Protein AF-A0A060CBL9-F1 (afdb_monomer)

Radius of gyration: 32.25 Å; Cα contacts (8 Å, |Δi|>4): 55; chains: 1; bounding box: 96×36×50 Å

Nearest PDB structures (foldseek):
  3grh-assembly1_A  TM=9.197E-01  e=1.417E-07  Escherichia coli K-12

Solvent-accessible surface area (backbone atoms only — not comparable to full-atom values): 6906 Å² total; per-residue (Å²): 137,86,83,83,81,82,65,80,70,70,67,69,70,77,76,75,81,81,86,77,78,72,81,76,61,53,84,89,69,50,78,75,90,78,54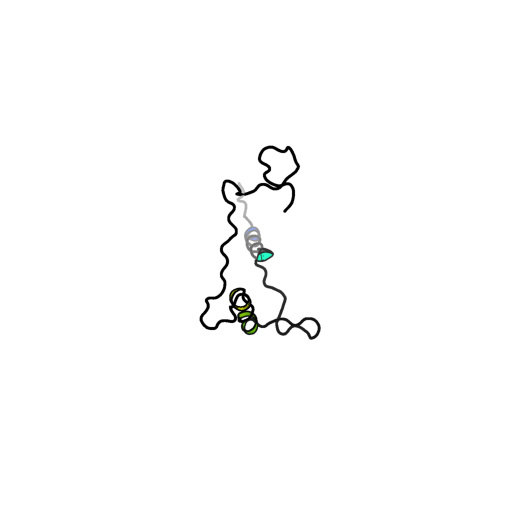,60,64,53,43,96,93,53,68,34,74,43,80,74,63,46,68,65,72,38,71,68,58,74,34,49,52,91,50,92,86,52,71,58,63,74,83,74,81,91,76,82,65,99,67,72,96,70,35,69,38,65,88,91,47,90,80,50,72,36,76,66,134

Foldseek 3Di:
DDDDDDDPPVVVVPPPPDPPPPVPQDPVRDDDPDDPCHDPVDGDDDPVRCVCVDQQNVQDDPPPPDHRDDDDPDDDDPDDPAAADDPPDPRHDHPDD

Structure (mmCIF, N/CA/C/O backbone):
data_AF-A0A060CBL9-F1
#
_entry.id   AF-A0A060CBL9-F1
#
loop_
_atom_site.group_PDB
_atom_site.id
_atom_site.type_symbol
_atom_site.label_atom_id
_atom_site.label_alt_id
_atom_site.label_comp_id
_atom_site.label_asym_id
_atom_site.label_entity_id
_atom_site.label_seq_id
_atom_site.pdbx_PDB_ins_code
_atom_site.Cartn_x
_atom_site.Cartn_y
_atom_site.Cartn_z
_atom_site.occupancy
_atom_site.B_iso_or_equiv
_atom_site.auth_seq_id
_atom_site.auth_comp_id
_atom_site.auth_asym_id
_atom_site.auth_atom_id
_atom_site.pdbx_PDB_model_num
ATOM 1 N N . MET A 1 1 ? 79.428 20.217 24.229 1.00 40.31 1 MET A N 1
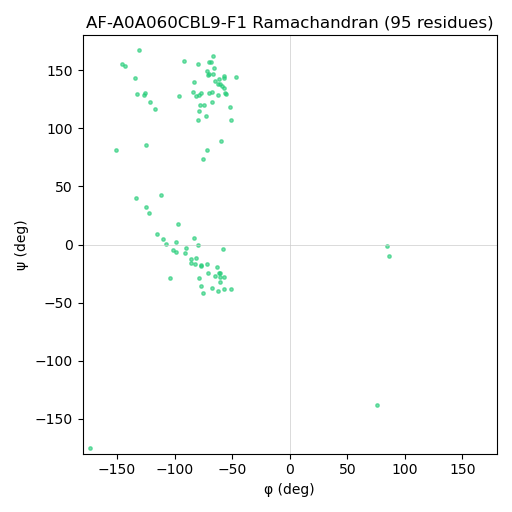ATOM 2 C CA . MET A 1 1 ? 77.978 20.067 23.970 1.00 40.31 1 MET A CA 1
ATOM 3 C C . MET A 1 1 ? 77.818 19.681 22.514 1.00 40.31 1 MET A C 1
ATOM 5 O O . MET A 1 1 ? 78.044 20.516 21.650 1.00 40.31 1 MET A O 1
ATOM 9 N N . ASN A 1 2 ? 77.546 18.402 22.252 1.00 40.34 2 ASN A N 1
ATOM 10 C CA . ASN A 1 2 ? 77.428 17.866 20.898 1.00 40.34 2 ASN A CA 1
ATOM 11 C C . ASN A 1 2 ? 76.029 18.168 20.351 1.00 40.34 2 ASN A C 1
ATOM 13 O O . ASN A 1 2 ? 75.029 17.869 21.000 1.00 40.34 2 ASN A O 1
ATOM 17 N N . THR A 1 3 ? 75.972 18.768 19.168 1.00 42.12 3 THR A N 1
ATOM 18 C CA . THR A 1 3 ? 74.749 19.064 18.422 1.00 42.12 3 THR A CA 1
ATOM 19 C C . THR A 1 3 ? 74.193 17.777 17.809 1.00 42.12 3 THR A C 1
ATOM 21 O O .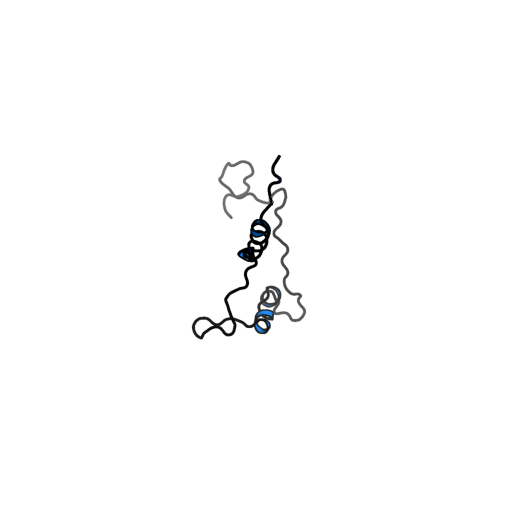 THR A 1 3 ? 74.864 17.092 17.040 1.00 42.12 3 THR A O 1
ATOM 24 N N . LEU A 1 4 ? 72.963 17.413 18.179 1.00 53.16 4 LEU A N 1
ATOM 25 C CA . LEU A 1 4 ? 72.283 16.231 17.653 1.00 53.16 4 LEU A CA 1
ATOM 26 C C . LEU A 1 4 ? 71.727 16.534 16.254 1.00 53.16 4 LEU A C 1
ATOM 28 O O . LEU A 1 4 ? 70.848 17.377 16.085 1.00 53.16 4 LEU A O 1
ATOM 32 N N . SER A 1 5 ? 72.267 15.838 15.255 1.00 52.78 5 SER A N 1
ATOM 33 C CA . SER A 1 5 ? 71.803 15.838 13.866 1.00 52.78 5 SER A CA 1
ATOM 34 C C . SER A 1 5 ? 70.496 15.051 13.763 1.00 52.78 5 SER A C 1
ATOM 36 O O . SER A 1 5 ? 70.481 13.832 13.945 1.00 52.78 5 SER A O 1
ATOM 38 N N . VAL A 1 6 ? 69.382 15.737 13.500 1.00 55.53 6 VAL A N 1
ATOM 39 C CA . VAL A 1 6 ? 68.086 15.082 13.284 1.00 55.53 6 VAL A CA 1
ATOM 40 C C . VAL A 1 6 ? 68.051 14.549 11.852 1.00 55.53 6 VAL A C 1
ATOM 42 O O . VAL A 1 6 ? 67.991 15.295 10.875 1.00 55.53 6 VAL A O 1
ATOM 45 N N . SER A 1 7 ? 68.152 13.225 11.754 1.00 49.47 7 SER A N 1
ATOM 46 C CA . SER A 1 7 ? 68.154 12.439 10.524 1.00 49.47 7 SER A CA 1
ATOM 47 C C . SER A 1 7 ? 66.911 12.703 9.663 1.00 49.47 7 SER A C 1
ATOM 49 O O . SER A 1 7 ? 65.774 12.578 10.120 1.00 49.47 7 SER A O 1
ATOM 51 N N . ARG A 1 8 ? 67.138 12.997 8.376 1.00 53.44 8 ARG A N 1
ATOM 52 C CA . ARG A 1 8 ? 66.129 13.209 7.318 1.00 53.44 8 ARG A CA 1
ATOM 53 C C . ARG A 1 8 ? 65.178 12.018 7.087 1.00 53.44 8 ARG A C 1
ATOM 55 O O . ARG A 1 8 ? 64.246 12.140 6.300 1.00 53.44 8 ARG A O 1
ATOM 62 N N . LEU A 1 9 ? 65.378 10.888 7.770 1.00 47.12 9 LEU A N 1
ATOM 63 C CA . LEU A 1 9 ? 64.520 9.705 7.671 1.00 47.12 9 LEU A CA 1
ATOM 64 C C . LEU A 1 9 ? 63.134 9.895 8.315 1.00 47.12 9 LEU A C 1
ATOM 66 O O . LEU A 1 9 ? 62.183 9.232 7.912 1.00 47.12 9 LEU A O 1
ATOM 70 N N . ALA A 1 10 ? 62.995 10.812 9.279 1.00 50.97 10 ALA A N 1
ATOM 71 C CA . ALA A 1 10 ? 61.723 11.039 9.972 1.00 50.97 10 ALA A CA 1
ATOM 72 C C . ALA A 1 10 ? 60.658 11.734 9.101 1.00 50.97 10 ALA A C 1
ATOM 74 O O . ALA A 1 10 ? 59.474 11.674 9.420 1.00 50.97 10 ALA A O 1
ATOM 75 N N . LEU A 1 11 ? 61.049 12.364 7.987 1.00 45.69 11 LEU A N 1
ATOM 76 C CA . LEU A 1 11 ? 60.109 13.084 7.120 1.00 45.69 11 LEU A CA 1
ATOM 77 C C . LEU A 1 11 ? 59.427 12.183 6.075 1.00 45.69 11 LEU A C 1
ATOM 79 O O . LEU A 1 11 ? 58.406 12.566 5.513 1.00 45.69 11 LEU A O 1
ATOM 83 N N . ALA A 1 12 ? 59.954 10.981 5.825 1.00 50.72 12 ALA A N 1
ATOM 84 C CA . ALA A 1 12 ? 59.418 10.076 4.805 1.00 50.72 12 ALA A CA 1
ATOM 85 C C . ALA A 1 12 ? 58.260 9.192 5.305 1.00 50.72 12 ALA A C 1
ATOM 87 O O . ALA A 1 12 ? 57.553 8.603 4.492 1.00 50.72 12 ALA A O 1
ATOM 88 N N . LEU A 1 13 ? 58.021 9.121 6.620 1.00 48.16 13 LEU A N 1
ATOM 89 C CA . LEU A 1 13 ? 56.919 8.330 7.183 1.00 48.16 13 LEU A CA 1
ATOM 90 C C . LEU A 1 13 ? 55.609 9.124 7.339 1.00 48.16 13 LEU A C 1
ATOM 92 O O . LEU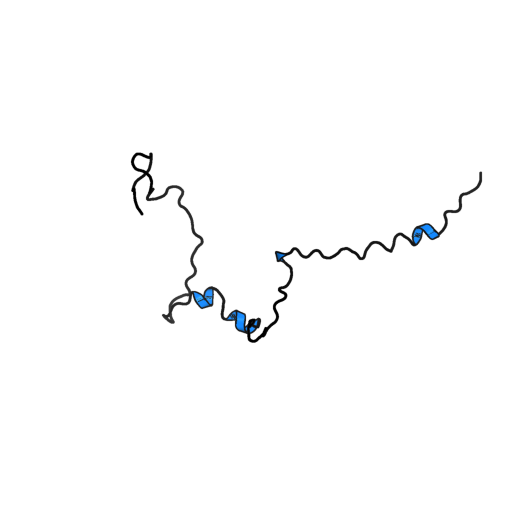 A 1 13 ? 54.572 8.542 7.640 1.00 48.16 13 LEU A O 1
ATOM 96 N N . ALA A 1 14 ? 55.631 10.440 7.113 1.00 50.00 14 ALA A N 1
ATOM 97 C CA . ALA A 1 14 ? 54.468 11.310 7.308 1.00 50.00 14 ALA A CA 1
ATOM 98 C C . ALA A 1 14 ? 53.569 11.464 6.062 1.00 50.00 14 ALA A C 1
ATOM 100 O O . ALA A 1 14 ? 52.520 12.095 6.149 1.00 50.00 14 ALA A O 1
ATOM 101 N N . PHE A 1 15 ? 53.939 10.873 4.918 1.00 51.38 15 PHE A N 1
ATOM 102 C CA . PHE A 1 15 ? 53.165 10.956 3.666 1.00 51.38 15 PHE A CA 1
ATOM 103 C C . PHE A 1 15 ? 52.488 9.638 3.244 1.00 51.38 15 PHE A C 1
ATOM 105 O O . PHE A 1 15 ? 51.879 9.577 2.181 1.00 51.38 15 PHE A O 1
ATOM 112 N N . GLY A 1 16 ? 52.562 8.583 4.062 1.00 48.69 16 GLY A N 1
ATOM 113 C CA . GLY A 1 16 ? 52.027 7.254 3.723 1.00 48.69 16 GLY A CA 1
ATOM 114 C C . GLY A 1 16 ? 50.654 6.909 4.310 1.00 48.69 16 GLY A C 1
ATOM 115 O O . GLY A 1 16 ? 50.196 5.789 4.120 1.00 48.69 16 GLY A O 1
ATOM 116 N N . ALA A 1 17 ? 50.004 7.820 5.042 1.00 52.44 17 ALA A N 1
ATOM 117 C CA . ALA A 1 17 ? 48.817 7.507 5.851 1.00 52.44 17 ALA A CA 1
ATOM 118 C C . ALA A 1 17 ? 47.559 8.325 5.493 1.00 52.44 17 ALA A C 1
ATOM 120 O O . ALA A 1 17 ? 46.704 8.536 6.348 1.00 52.44 17 ALA A O 1
ATOM 121 N N . THR A 1 18 ? 47.417 8.800 4.251 1.00 51.31 18 THR A N 1
ATOM 122 C CA . THR A 1 18 ? 46.245 9.605 3.830 1.00 51.31 18 THR A CA 1
ATOM 123 C C . THR A 1 18 ? 45.360 8.956 2.759 1.00 51.31 18 THR A C 1
ATOM 125 O O . THR A 1 18 ? 44.441 9.604 2.270 1.00 51.31 18 THR A O 1
ATOM 128 N N . LEU A 1 19 ? 45.561 7.677 2.412 1.00 52.22 19 LEU A N 1
ATOM 129 C CA . LEU A 1 19 ? 44.806 6.998 1.337 1.00 52.22 19 LEU A CA 1
ATOM 130 C C . LEU A 1 19 ? 44.098 5.706 1.774 1.00 52.22 19 LEU A C 1
ATOM 132 O O . LEU A 1 19 ? 43.908 4.778 0.994 1.00 52.22 19 LEU A O 1
ATOM 136 N N . SER A 1 20 ? 43.657 5.639 3.027 1.00 49.88 20 SER A N 1
ATOM 137 C CA . SER A 1 20 ? 42.686 4.622 3.457 1.00 49.88 20 SER A CA 1
ATOM 138 C C . SER A 1 20 ? 41.567 5.243 4.284 1.00 49.88 20 SER A C 1
ATOM 140 O O . SER A 1 20 ? 41.092 4.664 5.253 1.00 49.88 20 SER A O 1
ATOM 142 N N . ALA A 1 21 ? 41.101 6.426 3.874 1.00 53.00 21 ALA A N 1
ATOM 143 C CA . ALA A 1 21 ? 39.702 6.760 4.089 1.00 53.00 21 ALA A CA 1
ATOM 144 C C . ALA A 1 21 ? 38.898 5.898 3.109 1.00 53.00 21 ALA A C 1
ATOM 146 O O . ALA A 1 21 ? 38.557 6.325 2.008 1.00 53.00 21 ALA A O 1
ATOM 147 N N . CYS A 1 22 ? 38.675 4.639 3.491 1.00 59.06 22 CYS A N 1
ATOM 148 C CA . CYS A 1 22 ? 37.617 3.823 2.928 1.00 59.06 22 CYS A CA 1
ATOM 149 C C . CYS A 1 22 ? 36.348 4.664 3.033 1.00 59.06 22 CYS A C 1
ATOM 151 O O . CYS A 1 22 ? 35.863 4.917 4.135 1.00 59.06 22 CYS A O 1
ATOM 153 N N . SER A 1 23 ? 35.882 5.168 1.894 1.00 54.88 23 SER A N 1
ATOM 154 C CA . SER A 1 23 ? 34.623 5.879 1.758 1.00 54.88 23 SER A CA 1
ATOM 155 C C . SER A 1 23 ? 33.515 4.931 2.201 1.00 54.88 23 SER A C 1
ATOM 157 O O . SER A 1 23 ? 33.005 4.140 1.408 1.00 54.88 23 SER A O 1
ATOM 159 N N . SER A 1 24 ? 33.190 4.939 3.491 1.00 67.06 24 SER A N 1
ATOM 160 C CA . SER A 1 24 ? 32.070 4.191 4.036 1.00 67.06 24 SER A CA 1
ATOM 161 C C . SER A 1 24 ? 30.808 4.936 3.638 1.00 67.06 24 SER A C 1
ATOM 163 O O . SER A 1 24 ? 30.220 5.649 4.450 1.00 67.06 24 SER A O 1
ATOM 165 N N . THR A 1 25 ? 30.437 4.850 2.362 1.00 74.25 25 THR A N 1
ATOM 166 C CA . THR A 1 25 ? 29.094 5.217 1.936 1.00 74.25 25 THR A CA 1
ATOM 167 C C . THR A 1 25 ? 28.141 4.445 2.850 1.00 74.25 25 THR A C 1
ATOM 169 O O . THR A 1 25 ? 28.237 3.214 2.897 1.00 74.25 25 THR A O 1
ATOM 172 N N . PRO A 1 26 ? 27.304 5.136 3.645 1.00 78.88 26 PRO A N 1
ATOM 173 C CA . PRO A 1 26 ? 26.294 4.500 4.477 1.00 78.88 26 PRO A CA 1
ATOM 174 C C . PRO A 1 26 ? 25.524 3.448 3.671 1.00 78.88 26 PRO A C 1
ATOM 176 O O . PRO A 1 26 ? 25.319 3.620 2.469 1.00 78.88 26 PRO A O 1
ATOM 179 N N . ALA A 1 27 ? 25.144 2.334 4.299 1.00 73.19 27 ALA A N 1
ATOM 180 C CA . ALA A 1 27 ? 24.569 1.191 3.583 1.00 73.19 27 ALA A CA 1
ATOM 181 C C . ALA A 1 27 ? 23.311 1.558 2.763 1.00 73.19 27 ALA A C 1
ATOM 183 O O . ALA A 1 27 ? 23.044 0.954 1.730 1.00 73.19 27 ALA A O 1
ATOM 184 N N . ASP A 1 28 ? 22.573 2.579 3.197 1.00 79.75 28 ASP A N 1
ATOM 185 C CA . ASP A 1 28 ? 21.406 3.170 2.535 1.00 79.75 28 ASP A CA 1
ATOM 186 C C . ASP A 1 28 ? 21.748 4.085 1.346 1.00 79.75 28 ASP A C 1
ATOM 188 O O . ASP A 1 28 ? 20.893 4.361 0.508 1.00 79.75 28 ASP A O 1
ATOM 192 N N . GLN A 1 29 ? 22.995 4.534 1.244 1.00 83.44 29 GLN A N 1
ATOM 193 C CA . GLN A 1 29 ? 23.507 5.362 0.151 1.00 83.44 29 GLN A CA 1
ATOM 194 C C . GLN A 1 29 ? 24.315 4.552 -0.870 1.00 83.44 29 GLN A C 1
ATOM 196 O O . GLN A 1 29 ? 24.753 5.093 -1.889 1.00 83.44 29 GLN A O 1
ATOM 201 N N . GLN A 1 30 ? 24.541 3.262 -0.609 1.00 87.81 30 GLN A N 1
ATOM 202 C CA . GLN A 1 30 ? 25.289 2.405 -1.514 1.00 87.81 30 GLN A CA 1
ATOM 203 C C . GLN A 1 30 ? 24.459 2.136 -2.784 1.00 87.81 30 GLN A C 1
ATOM 205 O O . GLN A 1 30 ? 23.291 1.749 -2.684 1.00 87.81 30 GLN A O 1
ATOM 210 N N . PRO A 1 31 ? 25.032 2.310 -3.991 1.00 87.31 31 PRO A N 1
ATOM 211 C CA . PRO A 1 31 ? 24.316 2.020 -5.225 1.00 87.31 31 PRO A CA 1
ATOM 212 C C . PRO A 1 31 ? 23.824 0.573 -5.263 1.00 87.31 31 PRO A C 1
ATOM 214 O O . PRO A 1 31 ? 24.518 -0.347 -4.819 1.00 87.31 31 PRO A O 1
ATOM 217 N N . SER A 1 32 ? 22.639 0.360 -5.837 1.00 90.62 32 SER A N 1
ATOM 218 C CA . SER A 1 32 ? 22.146 -0.996 -6.061 1.00 90.62 32 SER A CA 1
ATOM 219 C C . SER A 1 32 ? 23.107 -1.759 -6.973 1.00 90.62 32 SER A C 1
ATOM 221 O O . SER A 1 32 ? 23.560 -1.239 -7.988 1.00 90.62 32 SER A O 1
ATOM 223 N N . THR A 1 33 ? 23.373 -3.021 -6.644 1.00 93.31 33 THR A N 1
ATOM 224 C CA . THR A 1 33 ? 24.146 -3.934 -7.501 1.00 93.31 33 THR A CA 1
ATOM 225 C C . THR A 1 33 ? 23.310 -4.524 -8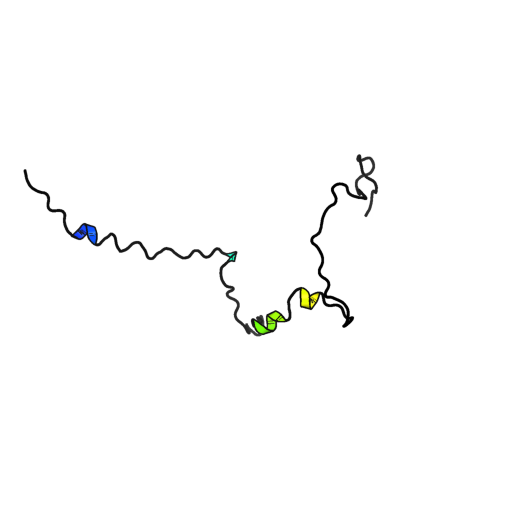.641 1.00 93.31 33 THR A C 1
ATOM 227 O O . THR A 1 33 ? 23.812 -5.316 -9.434 1.00 93.31 33 THR A O 1
ATOM 230 N N . GLN A 1 34 ? 22.022 -4.175 -8.727 1.00 95.69 34 GLN A N 1
ATOM 231 C CA . GLN A 1 34 ? 21.124 -4.637 -9.780 1.00 95.69 34 GLN A CA 1
ATOM 232 C C . GLN A 1 34 ? 21.355 -3.836 -11.064 1.00 95.69 34 GLN A C 1
ATOM 234 O O . GLN A 1 34 ? 21.326 -2.608 -11.052 1.00 95.69 34 GLN A O 1
ATOM 239 N N . THR A 1 35 ? 21.553 -4.535 -12.181 1.00 96.75 35 THR A N 1
ATOM 240 C CA . THR A 1 35 ? 21.797 -3.925 -13.495 1.00 96.75 35 THR A CA 1
ATOM 241 C C . THR A 1 35 ? 20.791 -4.458 -14.509 1.00 96.75 35 THR A C 1
ATOM 243 O O . THR A 1 35 ? 20.598 -5.669 -14.617 1.00 96.75 35 THR A O 1
ATOM 246 N N . ALA A 1 36 ? 20.140 -3.557 -15.245 1.00 96.81 36 ALA A N 1
ATOM 247 C CA . ALA A 1 36 ? 19.215 -3.904 -16.320 1.00 96.81 36 ALA A CA 1
ATOM 248 C C . ALA A 1 36 ? 19.958 -4.505 -17.534 1.00 96.81 36 ALA A C 1
ATOM 250 O O . ALA A 1 36 ? 21.093 -4.101 -17.796 1.00 96.81 36 ALA A O 1
ATOM 251 N N . PRO A 1 37 ? 19.358 -5.448 -18.289 1.00 97.06 37 PRO A N 1
ATOM 252 C CA . PRO A 1 37 ? 17.998 -5.987 -18.142 1.00 97.06 37 PRO A CA 1
ATOM 253 C C . PRO A 1 37 ? 17.874 -7.115 -17.096 1.00 97.06 37 PRO A C 1
ATOM 255 O O . PRO A 1 37 ? 16.817 -7.726 -16.955 1.00 97.06 37 PRO A O 1
ATOM 258 N N . GLY A 1 38 ? 18.941 -7.420 -16.354 1.00 96.44 38 GLY A N 1
ATOM 259 C CA . GLY A 1 38 ? 18.988 -8.557 -15.439 1.00 96.44 38 GLY A CA 1
ATOM 260 C C . GLY A 1 38 ? 19.164 -9.886 -16.175 1.00 96.44 38 GLY A C 1
ATOM 261 O O . GLY A 1 38 ? 19.965 -10.001 -17.100 1.00 96.44 38 GLY A O 1
ATOM 262 N N . THR A 1 39 ? 18.435 -10.912 -15.739 1.00 97.38 39 THR A N 1
ATOM 263 C CA . THR A 1 39 ? 18.482 -12.275 -16.302 1.00 97.38 39 THR A CA 1
ATOM 264 C C . THR A 1 39 ? 17.075 -12.793 -16.589 1.00 97.38 39 THR A C 1
ATOM 266 O O . THR A 1 39 ? 16.103 -12.238 -16.084 1.00 97.38 39 THR A O 1
ATOM 269 N N . ALA A 1 40 ? 16.949 -13.901 -17.325 1.00 96.69 40 ALA A N 1
ATOM 270 C CA . ALA A 1 40 ? 15.644 -14.511 -17.606 1.00 96.69 40 ALA A CA 1
ATOM 271 C C . ALA A 1 40 ? 14.859 -14.884 -16.330 1.00 96.69 40 ALA A C 1
ATOM 273 O O . ALA A 1 40 ? 13.651 -14.679 -16.270 1.00 96.69 40 ALA A O 1
ATOM 274 N N . SER A 1 41 ? 15.540 -15.379 -15.292 1.00 97.62 41 SER A N 1
ATOM 275 C CA . SER A 1 41 ? 14.901 -15.743 -14.017 1.00 97.62 41 SER A CA 1
ATOM 276 C C . SER A 1 41 ? 14.679 -14.550 -13.084 1.00 97.62 41 SER A C 1
ATOM 278 O O . SER A 1 41 ? 13.937 -14.660 -12.110 1.00 97.62 41 SER A O 1
ATOM 280 N N . ARG A 1 42 ? 15.355 -13.422 -13.335 1.00 97.19 42 ARG A N 1
ATOM 281 C CA . ARG A 1 42 ? 15.273 -12.206 -12.518 1.00 97.19 42 ARG A CA 1
ATOM 282 C C . ARG A 1 42 ? 15.522 -10.967 -13.386 1.00 97.19 42 ARG A C 1
ATOM 284 O O . ARG A 1 42 ? 16.657 -10.476 -13.423 1.00 97.19 42 ARG A O 1
ATOM 291 N N . PRO A 1 43 ? 14.498 -10.497 -14.113 1.00 97.38 43 PRO A N 1
ATOM 292 C CA . PRO A 1 43 ? 14.601 -9.296 -14.927 1.00 97.38 43 PRO A CA 1
ATOM 293 C C . PRO A 1 43 ? 14.681 -8.048 -14.041 1.00 97.38 43 PRO A C 1
ATOM 295 O O . PRO A 1 43 ? 14.081 -7.999 -12.966 1.00 97.38 43 PRO A O 1
ATOM 298 N N . ILE A 1 44 ? 15.429 -7.046 -14.497 1.00 98.12 44 ILE A N 1
ATOM 299 C CA . ILE A 1 44 ? 15.628 -5.761 -13.816 1.00 98.12 44 ILE A CA 1
ATOM 300 C C . ILE A 1 44 ? 15.276 -4.640 -14.791 1.00 98.12 44 ILE A C 1
ATOM 302 O O . ILE A 1 44 ? 15.806 -4.602 -15.899 1.00 98.12 44 ILE A O 1
ATOM 306 N N . LEU A 1 45 ? 14.412 -3.722 -14.354 1.00 98.12 45 LEU A N 1
ATOM 307 C CA . LEU A 1 45 ? 13.995 -2.567 -15.147 1.00 98.12 45 LEU A CA 1
ATOM 308 C C . LEU A 1 45 ? 15.168 -1.623 -15.413 1.00 98.12 45 LEU A C 1
ATOM 310 O O . LEU A 1 45 ? 15.970 -1.329 -14.522 1.00 98.12 45 LEU A O 1
ATOM 314 N N . THR A 1 46 ? 15.220 -1.087 -16.624 1.00 98.12 46 THR A N 1
ATOM 315 C CA . THR A 1 46 ? 16.021 0.098 -16.935 1.00 98.12 46 THR A CA 1
ATOM 316 C C . THR A 1 46 ? 15.467 1.328 -16.211 1.00 98.12 46 THR A C 1
ATOM 318 O O . THR A 1 46 ? 14.310 1.368 -15.781 1.00 98.12 46 THR A O 1
ATOM 321 N N . ALA A 1 47 ? 16.288 2.376 -16.099 1.00 96.12 47 ALA A N 1
ATOM 322 C CA . ALA A 1 47 ? 15.859 3.638 -15.498 1.00 96.12 47 ALA A CA 1
ATOM 323 C C . ALA A 1 47 ? 14.686 4.287 -16.258 1.00 96.12 47 ALA A C 1
ATOM 325 O O . ALA A 1 47 ? 13.842 4.932 -15.639 1.00 96.12 47 ALA A O 1
ATOM 326 N N . ASP A 1 48 ? 14.617 4.108 -17.580 1.00 97.69 48 ASP A N 1
ATOM 327 C CA . ASP A 1 48 ? 13.532 4.649 -18.398 1.00 97.69 48 ASP A CA 1
ATOM 328 C C . ASP A 1 48 ? 12.236 3.852 -18.241 1.00 97.69 48 ASP A C 1
ATOM 330 O O . ASP A 1 48 ? 11.176 4.454 -18.076 1.00 97.69 48 ASP A O 1
ATOM 334 N N . GLU A 1 49 ? 12.305 2.520 -18.194 1.00 98.00 49 GLU A N 1
ATOM 335 C CA . GLU A 1 49 ? 11.130 1.681 -17.919 1.00 98.00 49 GLU A CA 1
ATOM 336 C C . GLU A 1 49 ? 10.558 1.960 -16.523 1.00 98.00 49 GLU A C 1
ATOM 338 O O . GLU A 1 49 ? 9.340 2.055 -16.357 1.00 98.00 49 GLU A O 1
ATOM 343 N N . ALA A 1 50 ? 11.425 2.159 -15.524 1.00 97.50 50 ALA A N 1
ATOM 344 C CA . ALA A 1 50 ? 11.029 2.418 -14.141 1.00 97.50 50 ALA A CA 1
ATOM 345 C C . ALA A 1 50 ? 10.192 3.701 -13.963 1.00 97.50 50 ALA A C 1
ATOM 347 O O . ALA A 1 50 ? 9.386 3.771 -13.034 1.00 97.50 50 ALA A O 1
ATOM 348 N N . LYS A 1 51 ? 10.308 4.692 -14.862 1.00 97.25 51 LYS A N 1
ATOM 349 C CA . LYS A 1 51 ? 9.504 5.934 -14.818 1.00 97.25 51 LYS A CA 1
ATOM 350 C C . LYS A 1 51 ? 8.001 5.673 -14.921 1.00 97.25 51 LYS A C 1
ATOM 352 O O . LYS A 1 51 ? 7.210 6.474 -14.428 1.00 97.25 51 LYS A O 1
ATOM 357 N N . ASN A 1 52 ? 7.604 4.547 -15.511 1.00 97.12 52 ASN A N 1
ATOM 358 C CA . ASN A 1 52 ? 6.200 4.162 -15.632 1.00 97.12 52 ASN A CA 1
ATOM 359 C C . ASN A 1 52 ? 5.640 3.511 -14.358 1.00 97.12 52 ASN A C 1
ATOM 361 O O . ASN A 1 52 ? 4.426 3.386 -14.239 1.00 97.12 52 ASN A O 1
ATOM 365 N N . PHE A 1 53 ? 6.481 3.138 -13.390 1.00 96.88 53 PHE A N 1
ATOM 366 C CA . PHE A 1 53 ? 6.094 2.379 -12.195 1.00 96.88 53 PHE A CA 1
ATOM 367 C C . PHE A 1 53 ? 6.197 3.211 -10.907 1.00 96.88 53 PHE A C 1
ATOM 369 O O . PHE A 1 53 ? 6.668 2.740 -9.873 1.00 96.88 53 PHE A O 1
ATOM 376 N N . LEU A 1 54 ? 5.749 4.465 -10.965 1.00 95.94 54 LEU A N 1
ATOM 377 C CA . LEU A 1 54 ? 5.693 5.376 -9.818 1.00 95.94 54 LEU A CA 1
ATOM 378 C C . LEU A 1 54 ? 4.328 5.290 -9.116 1.00 95.94 54 LEU A C 1
ATOM 380 O O . LEU A 1 54 ? 3.343 4.950 -9.770 1.00 95.94 54 LEU A O 1
ATOM 384 N N . PRO A 1 55 ? 4.199 5.679 -7.830 1.00 95.00 55 PRO A N 1
ATOM 385 C CA . PRO A 1 55 ? 2.898 5.720 -7.153 1.00 95.00 55 PRO A CA 1
ATOM 386 C C . PRO A 1 55 ? 1.832 6.493 -7.941 1.00 95.00 55 PRO A C 1
ATOM 388 O O . PRO A 1 55 ? 0.691 6.059 -8.030 1.00 95.00 55 PRO A O 1
ATOM 391 N N . ALA A 1 56 ? 2.223 7.592 -8.595 1.00 93.69 56 ALA A N 1
ATOM 392 C CA . ALA A 1 56 ? 1.328 8.374 -9.444 1.00 93.69 56 ALA A CA 1
ATOM 393 C C . ALA A 1 56 ? 0.833 7.615 -10.687 1.00 93.69 56 ALA A C 1
ATOM 395 O O . ALA A 1 56 ? -0.246 7.922 -11.179 1.00 93.69 56 ALA A O 1
ATOM 396 N N . SER A 1 57 ? 1.592 6.637 -11.186 1.00 94.88 57 SER A N 1
ATOM 397 C CA . SER A 1 57 ? 1.174 5.748 -12.274 1.00 94.88 57 SER A CA 1
ATOM 398 C C . SER A 1 57 ? 0.207 4.668 -11.790 1.00 94.88 57 SER A C 1
ATOM 400 O O . SER A 1 57 ? -0.724 4.319 -12.505 1.00 94.88 57 SER A O 1
ATOM 402 N N . TYR A 1 58 ? 0.392 4.167 -10.566 1.00 95.81 58 TYR A N 1
ATOM 403 C CA . TYR A 1 58 ? -0.486 3.153 -9.970 1.00 95.81 58 TYR A CA 1
ATOM 404 C C . TYR A 1 58 ? -1.801 3.725 -9.425 1.00 95.81 58 TYR A C 1
ATOM 406 O O . TYR A 1 58 ? -2.804 3.022 -9.392 1.00 95.81 58 TYR A O 1
ATOM 414 N N . PHE A 1 59 ? -1.812 4.986 -8.991 1.00 96.38 59 PHE A N 1
ATOM 415 C CA . PHE A 1 59 ? -2.980 5.645 -8.390 1.00 96.38 59 PHE A CA 1
ATOM 416 C C . PHE A 1 59 ? -3.788 6.490 -9.385 1.00 96.38 59 PHE A C 1
ATOM 418 O O . PHE A 1 59 ? -4.559 7.366 -8.980 1.00 96.38 59 PHE A O 1
ATOM 425 N N . GLN A 1 60 ? -3.599 6.266 -10.687 1.00 94.94 60 GLN A N 1
ATOM 426 C CA . GLN A 1 60 ? -4.399 6.935 -11.709 1.00 94.94 60 GLN A CA 1
ATOM 427 C C . GLN A 1 60 ? -5.858 6.479 -11.651 1.00 94.94 60 GLN A C 1
ATOM 429 O O . GLN A 1 60 ? -6.162 5.330 -11.333 1.00 94.94 60 GLN A O 1
ATOM 434 N N . SER A 1 61 ? -6.761 7.399 -11.980 1.00 93.44 61 SER A N 1
ATOM 435 C CA . SER A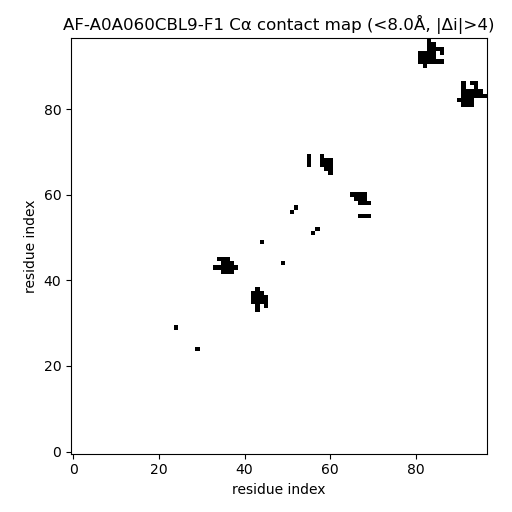 1 61 ? -8.168 7.081 -12.200 1.00 93.44 61 SER A CA 1
ATOM 436 C C . SER A 1 61 ? -8.368 6.493 -13.598 1.00 93.44 61 SER A C 1
ATOM 438 O O . SER A 1 61 ? -7.604 6.781 -14.516 1.00 93.44 61 SER A O 1
ATOM 440 N N . LEU A 1 62 ? -9.430 5.704 -13.771 1.00 93.62 62 LEU A N 1
ATOM 441 C CA . LEU A 1 62 ? -9.887 5.272 -15.097 1.00 93.62 62 LEU A CA 1
ATOM 442 C C . LEU A 1 62 ? -10.643 6.382 -15.846 1.00 93.62 62 LEU A C 1
ATOM 444 O O . LEU A 1 62 ? -10.801 6.299 -17.061 1.00 93.62 62 L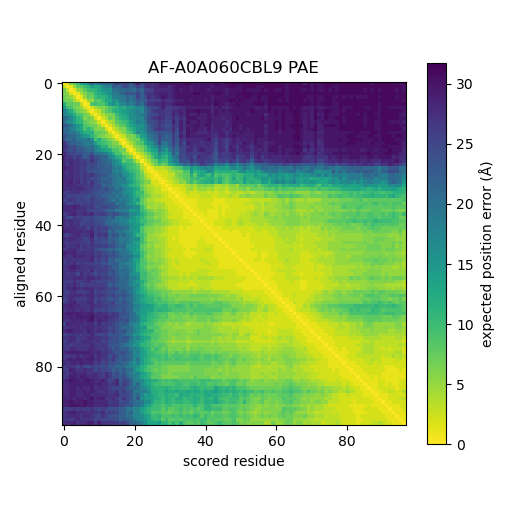EU A O 1
ATOM 448 N N . ASP A 1 63 ? -11.119 7.409 -15.135 1.00 94.38 63 ASP A N 1
ATOM 449 C CA . ASP A 1 63 ? -11.699 8.602 -15.753 1.00 94.38 63 ASP A CA 1
ATOM 450 C C . ASP A 1 63 ? -10.572 9.510 -16.278 1.00 94.38 63 ASP A C 1
ATOM 452 O O . ASP A 1 63 ? -9.756 9.974 -15.475 1.00 94.38 63 ASP A O 1
ATOM 456 N N . PRO A 1 64 ? -10.529 9.807 -17.592 1.00 88.69 64 PRO A N 1
ATOM 457 C CA . PRO A 1 64 ? -9.476 10.624 -18.195 1.00 88.69 64 PRO A CA 1
ATOM 458 C C . PRO A 1 64 ? -9.432 12.069 -17.680 1.00 88.69 64 PRO A C 1
ATOM 460 O O . PRO A 1 64 ? -8.411 12.735 -17.842 1.00 88.69 64 PRO A O 1
ATOM 463 N N . ASN A 1 65 ? -10.514 12.568 -17.077 1.00 92.75 65 ASN A N 1
ATOM 464 C CA . ASN A 1 65 ? -10.580 13.926 -16.532 1.00 92.75 65 ASN A CA 1
ATOM 465 C C . ASN A 1 65 ? -10.336 13.976 -15.019 1.00 92.75 65 ASN A C 1
ATOM 467 O O . ASN A 1 65 ? -10.262 15.064 -14.443 1.00 92.75 65 ASN A O 1
ATOM 471 N N . ALA A 1 66 ? -10.226 12.824 -14.358 1.00 94.25 66 ALA A N 1
ATOM 472 C CA . ALA A 1 66 ? -10.012 12.768 -12.924 1.00 94.25 66 ALA A CA 1
ATOM 473 C C . ALA A 1 66 ? -8.528 12.931 -12.582 1.00 94.25 66 ALA A C 1
ATOM 475 O O . ALA A 1 66 ? -7.634 12.379 -13.224 1.00 94.25 66 ALA A O 1
ATOM 476 N N . ALA A 1 67 ? -8.263 13.677 -11.512 1.00 92.56 67 ALA A N 1
ATOM 477 C CA . ALA A 1 67 ? -6.920 13.784 -10.971 1.00 92.56 67 ALA A CA 1
ATOM 478 C C . ALA A 1 67 ? -6.441 12.437 -10.401 1.00 92.56 67 ALA A C 1
ATOM 480 O O . ALA A 1 67 ? -7.226 11.634 -9.895 1.00 92.56 67 ALA A O 1
ATOM 481 N N . VAL A 1 68 ? -5.124 12.231 -10.427 1.00 94.31 68 VAL A N 1
ATOM 482 C CA . VAL A 1 68 ? -4.463 11.103 -9.756 1.00 94.31 68 VAL A CA 1
ATOM 483 C C . VAL A 1 68 ? -4.759 11.150 -8.257 1.00 94.31 68 VAL A C 1
ATOM 485 O O . VAL A 1 68 ? -4.662 12.216 -7.637 1.00 94.31 68 VAL A O 1
ATOM 488 N N . TRP A 1 69 ? -5.070 10.003 -7.651 1.00 96.06 69 TRP A N 1
ATOM 489 C CA . TRP A 1 69 ? -5.276 9.934 -6.209 1.00 96.06 69 TRP A CA 1
ATOM 490 C C . TRP A 1 69 ? -3.962 10.196 -5.464 1.00 96.06 69 TRP A C 1
ATOM 492 O O . TRP A 1 69 ? -2.949 9.523 -5.662 1.00 96.06 69 TRP A O 1
ATOM 502 N N . ARG A 1 70 ? -3.976 11.212 -4.598 1.00 95.50 70 ARG A N 1
ATOM 503 C CA . ARG A 1 70 ? -2.837 11.619 -3.767 1.00 95.50 70 ARG A CA 1
ATOM 504 C C . ARG A 1 70 ? -3.277 11.623 -2.304 1.00 95.50 70 ARG A C 1
ATOM 506 O O . ARG A 1 70 ? -3.721 12.666 -1.823 1.00 95.50 70 ARG A O 1
ATOM 513 N N . PRO A 1 71 ? -3.219 10.473 -1.609 1.00 95.19 71 PRO A N 1
ATOM 514 C CA . PRO A 1 71 ? -3.645 10.406 -0.220 1.00 95.19 71 PRO A CA 1
ATOM 515 C C . PRO A 1 71 ? -2.781 11.319 0.651 1.00 95.19 71 PRO A C 1
ATOM 517 O O . PRO A 1 71 ? -1.557 11.370 0.506 1.00 95.19 71 PRO A O 1
ATOM 520 N N . SER A 1 72 ? -3.420 12.035 1.572 1.00 96.31 72 SER A N 1
ATOM 521 C CA . SER A 1 72 ? -2.716 12.706 2.659 1.00 96.31 72 SER A CA 1
ATOM 522 C C . SER A 1 72 ? -2.170 11.676 3.647 1.00 96.31 72 SER A C 1
ATOM 524 O O . SER A 1 72 ? -2.695 10.566 3.760 1.00 96.31 72 SER A O 1
ATOM 526 N N . ALA A 1 73 ? -1.140 12.056 4.404 1.00 97.06 73 ALA A N 1
ATOM 527 C CA . ALA A 1 73 ? -0.687 11.246 5.526 1.00 97.06 73 ALA A CA 1
ATOM 528 C C . ALA A 1 73 ? -1.837 11.017 6.522 1.00 97.06 73 ALA A C 1
ATOM 530 O O . ALA A 1 73 ? -2.673 11.901 6.733 1.00 97.06 73 ALA A O 1
ATOM 531 N N . ILE A 1 74 ? -1.863 9.834 7.136 1.00 97.44 74 ILE A N 1
ATOM 532 C CA . ILE A 1 74 ? -2.819 9.525 8.200 1.00 97.44 74 ILE A CA 1
ATOM 533 C C . ILE A 1 74 ? -2.560 10.487 9.361 1.00 97.44 74 ILE A C 1
ATOM 535 O O . ILE A 1 74 ? -1.430 10.615 9.833 1.00 97.44 74 ILE A O 1
ATOM 539 N N . SER A 1 75 ? -3.617 11.150 9.821 1.00 97.19 75 SER A N 1
ATOM 540 C CA . SER A 1 75 ? -3.581 12.036 10.977 1.00 97.19 75 SER A CA 1
ATOM 541 C C . SER A 1 75 ? -4.579 11.535 12.006 1.00 97.19 75 SER A C 1
ATOM 543 O O . SER A 1 75 ? -5.759 11.361 11.701 1.00 97.19 75 SER A O 1
ATOM 545 N N . LEU A 1 76 ? -4.087 11.259 13.211 1.00 97.00 76 LEU A N 1
ATOM 546 C CA . LEU A 1 76 ? -4.940 10.870 14.323 1.00 97.00 76 LEU A CA 1
ATOM 547 C C . LEU A 1 76 ? -5.494 12.134 14.993 1.00 97.00 76 LEU A C 1
ATOM 549 O O . LEU A 1 76 ? -4.714 13.042 15.302 1.00 97.00 76 LEU A O 1
ATOM 553 N N . PRO A 1 77 ? -6.811 12.213 15.244 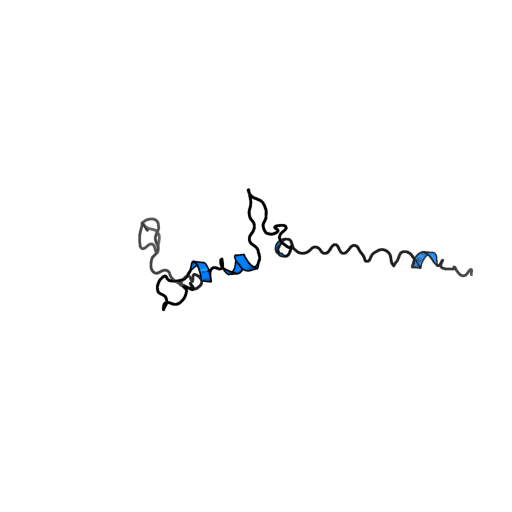1.00 97.06 77 PRO A N 1
ATOM 554 C CA . PRO A 1 77 ? -7.376 13.317 16.001 1.00 97.06 77 PRO A CA 1
ATOM 555 C C . PRO A 1 77 ? -6.930 13.242 17.467 1.00 97.06 77 PRO A C 1
ATOM 557 O O . PRO A 1 77 ? -6.623 12.170 17.989 1.00 97.06 77 PRO A O 1
ATOM 560 N N . ALA A 1 78 ? -6.954 14.381 18.166 1.00 96.94 78 ALA A N 1
ATOM 561 C CA . ALA A 1 78 ? -6.626 14.433 19.595 1.00 96.94 78 ALA A CA 1
ATOM 562 C C . ALA A 1 78 ? -7.567 13.568 20.457 1.00 96.94 78 ALA A C 1
ATOM 564 O O . ALA A 1 78 ? -7.175 13.078 21.514 1.00 96.94 78 ALA A O 1
ATOM 565 N N . LYS A 1 79 ? -8.808 13.377 19.999 1.00 95.81 79 LYS A N 1
ATOM 566 C CA . LYS A 1 79 ? -9.789 12.471 20.590 1.00 95.81 79 LYS A CA 1
ATOM 567 C C . LYS A 1 79 ? -10.421 11.637 19.469 1.00 95.81 79 LYS A C 1
ATOM 569 O O . LYS A 1 79 ? -10.874 12.237 18.497 1.00 95.81 79 LYS A O 1
ATOM 574 N N . PRO A 1 80 ? -10.470 10.300 19.589 1.00 95.75 80 PRO A N 1
ATOM 575 C CA . PRO A 1 80 ? -11.149 9.459 18.613 1.00 95.75 80 PRO A CA 1
ATOM 576 C C . PRO A 1 80 ? -12.670 9.618 18.716 1.00 95.75 80 PRO A C 1
ATOM 578 O O . PRO A 1 80 ? -13.204 9.836 19.807 1.00 95.75 80 PRO A O 1
ATOM 581 N N . ASP A 1 81 ? -13.367 9.456 17.593 1.00 96.88 81 ASP A N 1
ATOM 582 C CA . ASP A 1 81 ? -14.835 9.461 17.557 1.00 96.88 81 ASP A CA 1
ATOM 583 C C . ASP A 1 81 ? -15.420 8.237 18.274 1.00 96.88 81 ASP A C 1
ATOM 585 O O . ASP A 1 81 ? -16.410 8.341 18.998 1.00 96.88 81 ASP A O 1
ATOM 589 N N . PHE A 1 82 ? -14.755 7.087 18.127 1.00 96.56 82 PHE A N 1
ATOM 590 C CA . PHE A 1 82 ? -15.135 5.828 18.754 1.00 96.56 82 PHE A CA 1
ATOM 591 C C . PHE A 1 82 ? -13.924 5.133 19.367 1.00 96.56 82 PHE A C 1
ATOM 593 O O . PHE A 1 82 ? -12.826 5.126 18.813 1.00 96.56 82 PHE A O 1
ATOM 600 N N . ILE A 1 83 ? -14.152 4.502 20.512 1.00 97.19 83 ILE A N 1
ATOM 601 C CA . ILE A 1 83 ? -13.198 3.621 21.179 1.00 97.19 83 ILE A CA 1
ATOM 602 C C . ILE A 1 83 ? -13.827 2.232 21.210 1.00 97.19 83 ILE A C 1
ATOM 604 O O . ILE A 1 83 ? -14.883 2.040 21.821 1.00 97.19 83 ILE A O 1
ATOM 608 N N . VAL A 1 84 ? -13.197 1.275 20.537 1.00 97.62 84 VAL A N 1
ATOM 609 C CA . VAL A 1 84 ? -13.590 -0.136 20.582 1.00 97.62 84 VAL A CA 1
ATOM 610 C C . VAL A 1 84 ? -12.718 -0.843 21.619 1.00 97.62 84 VAL A C 1
ATOM 612 O O . VAL A 1 84 ? -11.495 -0.721 21.570 1.00 97.62 84 VAL A O 1
ATOM 615 N N . GLY A 1 85 ? -13.314 -1.564 22.569 1.00 97.12 85 GLY A N 1
ATOM 616 C CA . GLY A 1 85 ? -12.565 -2.243 23.629 1.00 97.12 85 GLY A CA 1
ATOM 617 C C . GLY A 1 85 ? -13.418 -3.144 24.530 1.00 97.12 85 GLY A C 1
ATOM 618 O O . GLY A 1 85 ? -14.606 -3.335 24.274 1.00 97.12 85 GLY A O 1
ATOM 619 N N . PRO A 1 86 ? -12.830 -3.728 25.589 1.00 97.50 86 PRO A N 1
ATOM 620 C CA . PRO A 1 86 ? -13.546 -4.612 26.508 1.00 97.50 86 PRO A CA 1
ATOM 621 C C . PRO A 1 86 ? -14.704 -3.911 27.231 1.00 97.50 86 PRO A C 1
ATOM 623 O O . PRO A 1 86 ? -14.578 -2.758 27.657 1.00 97.50 86 PRO A O 1
ATOM 626 N N . ALA A 1 87 ? -15.809 -4.635 27.440 1.00 95.38 87 ALA A N 1
ATOM 627 C CA . ALA A 1 87 ? -16.963 -4.131 28.182 1.00 95.38 87 ALA A CA 1
ATOM 628 C C . ALA A 1 87 ? -16.566 -3.694 29.605 1.00 95.38 87 ALA A C 1
ATOM 630 O O . ALA A 1 87 ? -15.841 -4.399 30.304 1.00 95.38 87 ALA A O 1
ATOM 631 N N . GLY A 1 88 ? -17.048 -2.524 30.029 1.00 93.12 88 GLY A N 1
ATOM 632 C CA . GLY A 1 88 ? -16.754 -1.955 31.349 1.00 93.12 88 GLY A CA 1
ATOM 633 C C . GLY A 1 88 ? -15.448 -1.155 31.446 1.00 93.12 88 GLY A C 1
ATOM 634 O O . GLY A 1 88 ? -15.174 -0.591 32.502 1.00 93.12 88 GLY A O 1
ATOM 635 N N . THR A 1 89 ? -14.659 -1.045 30.369 1.00 96.69 89 THR A N 1
ATOM 636 C CA . THR A 1 89 ? -13.461 -0.185 30.354 1.00 96.69 89 THR A CA 1
ATOM 637 C C . THR A 1 89 ? -13.858 1.292 30.184 1.00 96.69 89 THR A C 1
ATOM 639 O O . THR A 1 89 ? -14.619 1.607 29.264 1.00 96.69 89 THR A O 1
ATOM 642 N N . PRO A 1 90 ? -13.349 2.227 31.016 1.00 95.00 90 PRO A N 1
ATOM 643 C CA . PRO A 1 90 ? -13.667 3.647 30.886 1.00 95.00 90 PRO A CA 1
ATOM 644 C C . PRO A 1 90 ? -13.345 4.202 29.495 1.00 95.00 90 PRO A C 1
ATOM 646 O O . PRO A 1 90 ? -12.247 4.016 28.977 1.00 95.00 90 PRO A O 1
ATOM 649 N N . GLY A 1 91 ? -14.309 4.905 28.900 1.00 93.75 91 GLY A N 1
ATOM 650 C CA . GLY A 1 91 ? -14.172 5.518 27.577 1.00 93.75 91 GLY A CA 1
ATOM 651 C C . GLY A 1 91 ? -14.498 4.599 26.397 1.00 93.75 91 GLY A C 1
ATOM 652 O O . GLY A 1 91 ? -14.633 5.108 25.289 1.00 93.75 91 GLY A O 1
ATOM 653 N N . VAL A 1 92 ? -14.683 3.289 26.599 1.00 96.75 92 VAL A N 1
ATOM 654 C CA . VAL A 1 92 ? -15.106 2.378 25.523 1.00 96.75 92 VAL A CA 1
ATOM 655 C C . VAL A 1 92 ? -16.535 2.690 25.078 1.00 96.75 92 VAL A C 1
ATOM 657 O O . VAL A 1 92 ? -17.450 2.801 25.889 1.00 96.75 92 VAL A O 1
ATOM 660 N N . THR A 1 93 ? -16.708 2.801 23.763 1.00 96.69 93 THR A N 1
ATOM 661 C CA . THR A 1 93 ? -17.990 3.068 23.089 1.00 96.69 93 THR A CA 1
ATOM 662 C C . THR A 1 93 ? -18.591 1.828 22.426 1.00 96.69 93 THR A C 1
ATOM 664 O O . THR A 1 93 ? -19.806 1.736 22.323 1.00 96.69 93 THR A O 1
ATOM 667 N N . ASN A 1 94 ? -17.761 0.873 21.993 1.00 97.50 94 ASN A N 1
ATOM 668 C CA . ASN A 1 94 ? -18.177 -0.330 21.268 1.00 97.50 94 ASN A CA 1
ATOM 669 C C . ASN A 1 94 ? -17.326 -1.532 21.702 1.00 97.50 94 ASN A C 1
ATOM 671 O O . ASN A 1 94 ? -16.174 -1.364 22.096 1.00 97.50 94 ASN A O 1
ATOM 675 N N . THR A 1 95 ? -17.855 -2.750 21.600 1.00 97.44 95 THR A N 1
ATOM 676 C CA . THR A 1 95 ? -17.131 -3.986 21.974 1.00 97.44 95 THR A CA 1
ATOM 677 C C . THR A 1 95 ? -16.692 -4.833 20.777 1.00 97.44 95 THR A C 1
ATOM 679 O O . THR A 1 95 ? -16.087 -5.886 20.959 1.00 97.44 95 THR A O 1
ATOM 682 N N . SER A 1 96 ? -16.980 -4.379 19.558 1.00 95.31 96 SER A N 1
ATOM 683 C CA . SER A 1 96 ? -16.565 -4.978 18.285 1.00 95.31 96 SER A CA 1
ATOM 684 C C . SER A 1 96 ? -16.311 -3.879 17.246 1.00 95.31 96 SER A C 1
ATOM 686 O O . SER A 1 96 ? -16.850 -2.781 17.393 1.00 95.31 96 SER A O 1
ATOM 688 N N . ILE A 1 97 ? -15.476 -4.173 16.239 1.00 95.12 97 ILE A N 1
ATOM 689 C CA . ILE A 1 97 ? -15.219 -3.308 15.069 1.00 95.12 97 ILE A CA 1
ATOM 690 C C . ILE A 1 97 ? -16.316 -3.526 14.028 1.00 95.12 97 ILE A C 1
ATOM 692 O O . ILE A 1 97 ? -16.708 -4.704 13.858 1.00 95.12 97 ILE A O 1
#

Mean predicted aligned error: 13.55 Å

InterPro domains:
  IPR012334 Pectin lyase fold [G3DSA:2.160.20.10] (25-97)

pLDDT: mean 83.67, std 19.54, range [40.31, 98.12]

Sequence (97 aa):
MNTLSVSRLALALAFGATLSACSSTPADQQPSTQTAPGTASRPILTADEAKNFLPASYFQSLDPNAAVWRPSAISLPAKPDFIVGPAGTPGVTNTSI

Secondary structure (DSSP, 8-state):
-------GGGGSSSSSSSS-------TTTSPPS--TTEETTEE---HHHHTTSSHHHHT--SS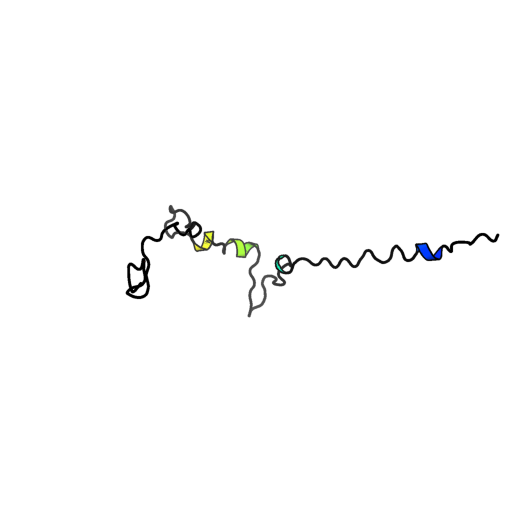TTSPPP-PPPP---SS-S--B--TT-TT--BS--

Organism: NCBI:txid284011